Protein AF-A0A9P5Z7Q1-F1 (afdb_monomer)

Solvent-accessible surface area (backbone atoms only — not comparable to full-atom values): 8152 Å² total; per-residue (Å²): 131,83,84,52,63,36,73,34,73,67,31,49,51,54,51,50,59,48,46,52,73,73,46,71,82,53,94,57,79,84,51,67,70,44,53,52,45,23,23,32,53,71,63,71,44,90,80,88,86,87,76,65,88,90,71,53,71,68,53,40,71,44,49,43,45,55,48,49,55,47,39,72,77,56,71,49,91,90,63,75,88,75,69,97,74,70,77,83,89,84,90,62,97,42,69,70,60,44,53,52,51,42,52,58,44,40,76,72,74,43,93,72,85,84,86,48,76,65,59,51,49,55,53,62,77,76,108

Nearest PDB structures (foldseek):
  6mmx-assembly1_D  TM=3.685E-01  e=6.284E+00  Rattus norvegicus

Foldseek 3Di:
DPDDLCNDPNVLVLLQVQVCVLCVPPPDGDPVVLSVLLSCVLVVHDDDDDDDPPPPVLSNQVSNQSSLVVCLVVPDPSDDDRDNDDDDDDDDPDPVVVVVSCVVVVVSVDDDDDDDPVVVVVVVVVD

pLDDT: mean 87.24, std 9.37, range [46.78, 95.44]

InterPro domains:
  IPR027417 P-loop containing nucleoside triphosphate hydrolase [G3DSA:3.40.50.300] (22-125)
  IPR027417 P-loop containing nucleoside triphosphate hydrolase [SSF52540] (28-116)

Organism: NCBI:txid109636

Sequence (127 aa):
PSIGIWTSTLGRIIIREIVEVRIPQWPTDPHDSHVDCWTHSLQGILTLLIASTGWGKIATFLGPILVLQHLLQYPNPAIRNIPPKPGALIVTPFIELGNAHAREISQLGLRVVTFSAETLTEASDNG

Radius of gyration: 16.17 Å; Cα contacts (8 Å, |Δi|>4): 93; chains: 1; bounding box: 50×33×33 Å

Mean predicted aligned error: 5.45 Å

Structure (mmCIF, N/CA/C/O backbone):
data_AF-A0A9P5Z7Q1-F1
#
_entry.id   AF-A0A9P5Z7Q1-F1
#
loop_
_atom_site.group_PDB
_atom_site.id
_atom_site.type_symbol
_atom_site.label_atom_id
_atom_site.label_alt_id
_atom_site.label_comp_id
_atom_site.label_asym_id
_atom_site.label_entity_id
_atom_site.label_seq_id
_atom_site.pdbx_PDB_ins_code
_atom_site.Cartn_x
_atom_site.Cartn_y
_atom_site.Cartn_z
_atom_site.occupancy
_atom_site.B_iso_or_equiv
_atom_site.auth_seq_id
_atom_site.auth_comp_id
_atom_site.auth_asym_id
_atom_site.auth_atom_id
_atom_site.pdbx_PDB_model_num
ATOM 1 N N . PRO A 1 1 ? 20.690 -13.965 3.955 1.00 46.78 1 PRO A N 1
ATOM 2 C CA . PRO A 1 1 ? 19.295 -13.635 3.572 1.00 46.78 1 PRO A CA 1
ATOM 3 C C . PRO A 1 1 ? 19.223 -13.364 2.067 1.00 46.78 1 PRO A C 1
ATOM 5 O O . PRO A 1 1 ? 19.971 -12.522 1.578 1.00 46.78 1 PRO A O 1
ATOM 8 N N . SER A 1 2 ? 18.405 -14.109 1.322 1.00 54.44 2 SER A N 1
ATOM 9 C CA . SER A 1 2 ? 18.137 -13.768 -0.077 1.00 54.44 2 SER A CA 1
ATOM 10 C C . SER A 1 2 ? 17.549 -12.358 -0.134 1.00 54.44 2 SER A C 1
ATOM 12 O O . SER A 1 2 ? 16.649 -12.024 0.637 1.00 54.44 2 SER A O 1
ATOM 14 N N . ILE A 1 3 ? 18.095 -11.509 -1.004 1.00 65.12 3 ILE A N 1
ATOM 15 C CA . ILE A 1 3 ? 17.510 -10.196 -1.278 1.00 65.12 3 ILE A CA 1
ATOM 16 C C . ILE A 1 3 ? 16.129 -10.465 -1.874 1.00 65.12 3 ILE A C 1
ATOM 18 O O . ILE A 1 3 ? 16.010 -11.127 -2.906 1.00 65.12 3 ILE A O 1
ATOM 22 N N . GLY A 1 4 ? 15.086 -10.036 -1.171 1.00 81.44 4 GLY A N 1
ATOM 23 C CA . GLY A 1 4 ? 13.714 -10.216 -1.616 1.00 81.44 4 GLY A CA 1
ATOM 24 C C . GLY A 1 4 ? 13.439 -9.418 -2.890 1.00 81.44 4 GLY A C 1
ATOM 25 O O . GLY A 1 4 ? 13.977 -8.328 -3.077 1.00 81.44 4 GLY A O 1
ATOM 26 N N . ILE A 1 5 ? 12.618 -9.965 -3.792 1.00 91.38 5 ILE A N 1
ATOM 27 C CA . ILE A 1 5 ? 12.380 -9.371 -5.118 1.00 91.38 5 ILE A CA 1
ATOM 28 C C . ILE A 1 5 ? 11.913 -7.913 -5.030 1.00 91.38 5 ILE A C 1
ATOM 30 O O . ILE A 1 5 ? 12.330 -7.086 -5.837 1.00 91.38 5 ILE A O 1
ATOM 34 N N . TRP A 1 6 ? 11.126 -7.577 -4.008 1.00 94.31 6 TRP A N 1
ATOM 35 C CA . TRP A 1 6 ? 10.582 -6.238 -3.816 1.00 94.31 6 TRP A CA 1
ATOM 36 C C . TRP A 1 6 ? 11.632 -5.196 -3.459 1.00 94.31 6 TRP A C 1
ATOM 38 O O . TRP A 1 6 ? 11.518 -4.060 -3.898 1.00 94.31 6 TRP A O 1
ATOM 48 N N . THR A 1 7 ? 12.669 -5.568 -2.708 1.00 93.50 7 THR A N 1
ATOM 49 C CA . THR A 1 7 ? 13.740 -4.638 -2.321 1.00 93.50 7 THR A CA 1
ATOM 50 C C . THR A 1 7 ? 14.848 -4.537 -3.371 1.00 93.50 7 THR A C 1
ATOM 52 O O . THR A 1 7 ? 15.753 -3.715 -3.232 1.00 93.50 7 THR A O 1
ATOM 55 N N . SER A 1 8 ? 14.772 -5.334 -4.441 1.00 94.19 8 SER A N 1
ATOM 56 C CA . SER A 1 8 ? 15.684 -5.257 -5.584 1.00 94.19 8 SER A CA 1
ATOM 57 C C . SER A 1 8 ? 15.401 -4.049 -6.488 1.00 94.19 8 SER A C 1
ATOM 59 O O . SER A 1 8 ? 14.303 -3.488 -6.485 1.00 94.19 8 SER A O 1
ATOM 61 N N . THR A 1 9 ? 16.371 -3.686 -7.335 1.00 94.25 9 THR A N 1
ATOM 62 C CA . THR A 1 9 ? 16.195 -2.657 -8.375 1.00 94.25 9 THR A CA 1
ATOM 63 C C . THR A 1 9 ? 15.024 -2.974 -9.302 1.00 94.25 9 THR A C 1
ATOM 65 O O . THR A 1 9 ? 14.232 -2.089 -9.607 1.00 94.25 9 THR A O 1
ATOM 68 N N . LEU A 1 10 ? 14.868 -4.241 -9.700 1.00 93.88 10 LEU A N 1
ATOM 69 C CA . LEU A 1 10 ? 13.754 -4.670 -10.546 1.00 93.88 10 LEU A CA 1
ATOM 70 C C . LEU A 1 10 ? 12.405 -4.473 -9.841 1.00 93.88 10 LEU A C 1
ATOM 72 O O . LEU A 1 10 ? 11.473 -3.954 -10.443 1.00 93.88 10 LEU A O 1
ATOM 76 N N . GLY A 1 11 ? 12.311 -4.832 -8.558 1.00 94.75 11 GLY A N 1
ATOM 77 C CA . GLY A 1 11 ? 11.097 -4.624 -7.763 1.00 94.75 11 GLY A CA 1
ATOM 78 C C . GLY A 1 11 ? 10.705 -3.149 -7.670 1.00 94.75 11 GLY A C 1
ATOM 79 O O . GLY A 1 11 ? 9.540 -2.809 -7.860 1.00 94.75 11 GLY A O 1
ATOM 80 N N . ARG A 1 12 ? 11.687 -2.265 -7.457 1.00 95.00 12 ARG A N 1
ATOM 81 C CA . ARG A 1 12 ? 11.483 -0.806 -7.452 1.00 95.00 12 ARG A CA 1
ATOM 82 C C . ARG A 1 12 ? 10.961 -0.283 -8.790 1.00 95.00 12 ARG A C 1
ATOM 84 O O . ARG A 1 12 ? 10.047 0.534 -8.783 1.00 95.00 12 ARG A O 1
ATOM 91 N N . ILE A 1 13 ? 11.522 -0.754 -9.907 1.00 94.44 13 ILE A N 1
ATOM 92 C CA . ILE A 1 13 ? 11.077 -0.379 -11.260 1.00 94.44 13 ILE A CA 1
ATOM 93 C C . ILE A 1 13 ? 9.618 -0.797 -11.466 1.00 94.44 13 ILE A C 1
ATOM 95 O O . ILE A 1 13 ? 8.785 0.051 -11.767 1.00 94.44 13 ILE A O 1
ATOM 99 N N . ILE A 1 14 ? 9.2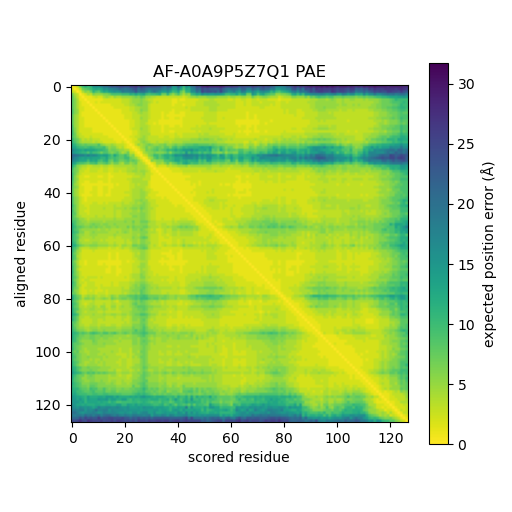92 -2.063 -11.184 1.00 95.00 14 ILE A N 1
ATOM 100 C CA . ILE A 1 14 ? 7.927 -2.595 -11.319 1.00 95.00 14 ILE A CA 1
ATOM 101 C C . ILE A 1 14 ? 6.927 -1.772 -10.496 1.00 95.00 14 ILE A C 1
ATOM 103 O O . ILE A 1 14 ? 5.847 -1.439 -10.975 1.00 95.00 14 ILE A O 1
ATOM 107 N N . ILE A 1 15 ? 7.274 -1.433 -9.250 1.00 94.75 15 ILE A N 1
ATOM 108 C CA . ILE A 1 15 ? 6.405 -0.629 -8.383 1.00 94.75 15 ILE A CA 1
ATOM 109 C C . ILE A 1 15 ? 6.121 0.744 -9.006 1.00 94.75 15 ILE A C 1
ATOM 111 O O . ILE A 1 15 ? 4.965 1.164 -9.011 1.00 94.75 15 ILE A O 1
ATOM 115 N N . ARG A 1 16 ? 7.146 1.433 -9.523 1.00 92.94 16 ARG A N 1
ATOM 116 C CA . ARG A 1 16 ? 6.988 2.759 -10.142 1.00 92.94 16 ARG A CA 1
ATOM 117 C C . ARG A 1 16 ? 6.078 2.710 -11.357 1.00 92.94 16 ARG A C 1
ATOM 119 O O . ARG A 1 16 ? 5.077 3.418 -11.369 1.00 92.94 16 ARG A O 1
ATOM 126 N N . GLU A 1 17 ? 6.368 1.807 -12.292 1.00 92.06 17 GLU A N 1
ATOM 127 C CA . GLU A 1 17 ? 5.587 1.638 -13.522 1.00 92.06 17 GLU A CA 1
ATOM 128 C C . GLU A 1 17 ? 4.103 1.399 -13.212 1.00 92.06 17 GLU A C 1
ATOM 130 O O . GLU A 1 17 ? 3.215 2.014 -13.800 1.00 92.06 17 GLU A O 1
ATOM 135 N N . ILE A 1 18 ? 3.815 0.538 -12.230 1.00 93.12 18 ILE A N 1
ATOM 136 C CA . ILE A 1 18 ? 2.437 0.253 -11.822 1.00 93.12 18 ILE A CA 1
ATOM 137 C C . ILE A 1 18 ? 1.764 1.489 -11.224 1.00 93.12 18 ILE A C 1
ATOM 139 O O . ILE A 1 18 ? 0.604 1.780 -11.526 1.00 93.12 18 ILE A O 1
ATOM 143 N N . VAL A 1 19 ? 2.458 2.192 -10.333 1.00 89.69 19 VAL A N 1
ATOM 144 C CA . VAL A 1 19 ? 1.908 3.347 -9.622 1.00 89.69 19 VAL A CA 1
ATOM 145 C C . VAL A 1 19 ? 1.631 4.507 -10.576 1.00 89.69 19 VAL A C 1
ATOM 147 O O . VAL A 1 19 ? 0.557 5.099 -10.485 1.00 89.69 19 VAL A O 1
ATOM 150 N N . GLU A 1 20 ? 2.533 4.776 -11.517 1.00 87.62 20 GLU A N 1
ATOM 151 C CA . GLU A 1 20 ? 2.366 5.801 -12.556 1.00 87.62 20 GLU A CA 1
ATOM 152 C C . GLU A 1 20 ? 1.123 5.533 -13.417 1.00 87.62 20 GLU A C 1
ATOM 154 O O . GLU A 1 20 ? 0.338 6.442 -13.685 1.00 87.62 20 GLU A O 1
ATOM 159 N N . VAL A 1 21 ? 0.868 4.268 -13.767 1.00 86.94 21 VAL A N 1
ATOM 160 C CA . VAL A 1 21 ? -0.346 3.874 -14.502 1.00 86.94 21 VAL A CA 1
ATOM 161 C C . VAL A 1 21 ? -1.611 4.017 -13.647 1.00 86.94 21 VAL A C 1
ATOM 163 O O . VAL A 1 21 ? -2.681 4.344 -14.164 1.00 86.94 21 VAL A O 1
ATOM 166 N N . ARG A 1 22 ? -1.533 3.735 -12.341 1.00 85.62 22 ARG A N 1
ATOM 167 C CA . ARG A 1 22 ? -2.705 3.714 -11.446 1.00 85.62 22 ARG A CA 1
ATOM 168 C C . ARG A 1 22 ? -3.088 5.087 -10.898 1.00 85.62 22 ARG A C 1
ATOM 170 O O . ARG A 1 22 ? -4.257 5.264 -10.558 1.00 85.62 22 ARG A O 1
ATOM 177 N N . ILE A 1 23 ? -2.146 6.022 -10.788 1.00 81.00 23 ILE A N 1
ATOM 178 C CA . ILE A 1 23 ? -2.381 7.372 -10.255 1.00 81.00 23 ILE A CA 1
ATOM 179 C C . ILE A 1 23 ? -1.742 8.413 -11.193 1.00 81.00 23 ILE A C 1
ATOM 181 O O . ILE A 1 23 ? -0.772 9.074 -10.819 1.00 81.00 23 ILE A O 1
ATOM 185 N N . PRO A 1 24 ? -2.291 8.604 -12.407 1.00 69.88 24 PRO A N 1
ATOM 186 C CA . PRO A 1 24 ? -1.757 9.572 -13.369 1.00 69.88 24 PRO A CA 1
ATOM 187 C C . PRO A 1 24 ? -1.848 11.025 -12.877 1.00 69.88 24 PRO A C 1
ATOM 189 O O . PRO A 1 24 ? -1.153 11.900 -13.380 1.00 69.88 24 PRO A O 1
ATOM 192 N N . GLN A 1 25 ? -2.716 11.299 -11.900 1.00 71.44 25 GLN A N 1
ATOM 193 C CA . GLN A 1 25 ? -2.910 12.624 -11.319 1.00 71.44 25 GLN A CA 1
ATOM 194 C C . GLN A 1 25 ? -1.849 13.021 -10.285 1.00 71.44 25 GLN A C 1
ATOM 196 O O . GLN A 1 25 ? -1.923 14.136 -9.764 1.00 71.44 25 GLN A O 1
ATOM 201 N N . TRP A 1 26 ? -0.900 12.145 -9.931 1.00 73.19 26 TRP A N 1
ATOM 202 C CA . TRP A 1 26 ? 0.197 12.575 -9.070 1.00 73.19 26 TRP A CA 1
ATOM 203 C C . TRP A 1 26 ? 1.110 13.533 -9.846 1.00 73.19 26 TRP A C 1
ATOM 205 O O . TRP A 1 26 ? 1.669 13.149 -10.868 1.00 73.19 26 TRP A O 1
ATOM 215 N N . PRO A 1 27 ? 1.244 14.796 -9.392 1.00 55.16 27 PRO A N 1
ATOM 216 C CA . PRO A 1 27 ? 1.874 15.862 -10.175 1.00 55.16 27 PRO A CA 1
ATOM 217 C C . PRO A 1 27 ? 3.383 15.659 -10.379 1.00 55.16 27 PRO A C 1
ATOM 219 O O . PRO A 1 27 ? 3.995 16.357 -11.182 1.00 55.16 27 PRO A O 1
ATOM 222 N N . THR A 1 28 ? 3.975 14.720 -9.644 1.00 61.94 28 THR A N 1
ATOM 223 C CA . THR A 1 28 ? 5.370 14.293 -9.725 1.00 61.94 28 THR A CA 1
ATOM 224 C C . THR A 1 28 ? 5.431 12.783 -9.548 1.00 61.94 28 THR A C 1
ATOM 226 O O . THR A 1 28 ? 4.609 12.231 -8.808 1.00 61.94 28 THR A O 1
ATOM 229 N N . ASP A 1 29 ? 6.441 12.145 -10.144 1.00 64.44 29 ASP A N 1
ATOM 230 C CA . ASP A 1 29 ? 6.764 10.735 -9.916 1.00 64.44 29 ASP A CA 1
ATOM 231 C C . ASP A 1 29 ? 6.743 10.398 -8.417 1.00 64.44 29 ASP A C 1
ATOM 233 O O . ASP A 1 29 ? 7.064 11.251 -7.573 1.00 64.44 29 ASP A O 1
ATOM 237 N N . PRO A 1 30 ? 6.379 9.160 -8.039 1.00 75.25 30 PRO A N 1
ATOM 238 C CA . PRO A 1 30 ? 6.400 8.767 -6.642 1.00 75.25 30 PRO A CA 1
ATOM 239 C C . PRO A 1 30 ? 7.797 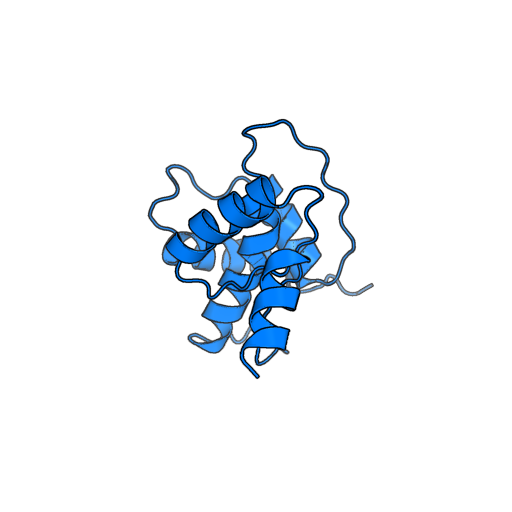8.994 -6.055 1.00 75.25 30 PRO A C 1
ATOM 241 O O . PRO A 1 30 ? 8.780 8.409 -6.509 1.00 75.25 30 PRO A O 1
ATOM 244 N N . HIS A 1 31 ? 7.882 9.860 -5.042 1.00 85.25 31 HIS A N 1
ATOM 245 C CA . HIS A 1 31 ? 9.145 10.170 -4.373 1.00 85.25 31 HIS A CA 1
ATOM 246 C C . HIS A 1 31 ? 9.832 8.885 -3.879 1.00 85.25 31 HIS A C 1
ATOM 248 O O . HIS A 1 31 ? 9.163 7.960 -3.412 1.00 85.25 31 HIS A O 1
ATOM 254 N N . ASP A 1 32 ? 11.163 8.829 -3.943 1.00 88.81 32 ASP A N 1
ATOM 255 C CA . ASP A 1 32 ? 11.953 7.629 -3.624 1.00 88.81 32 ASP A CA 1
ATOM 256 C C . ASP A 1 32 ? 11.614 7.038 -2.255 1.00 88.81 32 ASP A C 1
ATOM 258 O O . ASP A 1 32 ? 11.454 5.830 -2.110 1.00 88.81 32 ASP A O 1
ATOM 262 N N . SER A 1 33 ? 11.391 7.900 -1.269 1.00 88.38 33 SER A N 1
ATOM 263 C CA . SER A 1 33 ? 10.989 7.499 0.080 1.00 88.38 33 SER A CA 1
ATOM 264 C C . SER A 1 33 ? 9.624 6.804 0.152 1.00 88.38 33 SER A C 1
ATOM 266 O O . SER A 1 33 ? 9.410 5.971 1.033 1.00 88.38 33 SER A O 1
ATOM 268 N N . HIS A 1 34 ? 8.684 7.127 -0.743 1.00 91.69 34 HIS A N 1
ATOM 269 C CA . HIS A 1 34 ? 7.429 6.386 -0.853 1.00 91.69 34 HIS A CA 1
ATOM 270 C C . HIS A 1 34 ? 7.699 4.980 -1.383 1.00 91.69 34 HIS A C 1
ATOM 272 O O . HIS A 1 34 ? 7.232 4.006 -0.793 1.00 91.69 34 HIS A O 1
ATOM 278 N N . VAL A 1 35 ? 8.512 4.874 -2.439 1.00 93.19 35 VAL A N 1
ATOM 279 C CA . VAL A 1 35 ? 8.913 3.588 -3.018 1.00 93.19 35 VAL A CA 1
ATOM 280 C C . VAL A 1 35 ? 9.652 2.737 -1.987 1.00 93.19 35 VAL A C 1
ATOM 282 O O . VAL A 1 35 ? 9.341 1.558 -1.854 1.00 93.19 35 VAL A O 1
ATOM 285 N N . ASP A 1 36 ? 10.541 3.321 -1.184 1.00 92.81 36 ASP A N 1
ATOM 286 C CA . ASP A 1 36 ? 11.210 2.626 -0.079 1.00 92.81 36 ASP A CA 1
ATOM 287 C C . ASP A 1 36 ? 10.191 2.008 0.891 1.00 92.81 36 ASP A C 1
ATOM 289 O O . ASP A 1 36 ? 10.230 0.801 1.150 1.00 92.81 36 ASP A O 1
ATOM 293 N N . CYS A 1 37 ? 9.208 2.795 1.344 1.00 94.00 37 CYS A N 1
ATOM 294 C CA . CYS A 1 37 ? 8.142 2.306 2.222 1.00 94.00 37 CYS A CA 1
ATOM 295 C C . CYS A 1 37 ? 7.337 1.165 1.578 1.00 94.00 37 CYS A C 1
ATOM 297 O O . CYS A 1 37 ? 6.986 0.187 2.247 1.00 94.00 37 CYS A O 1
ATOM 299 N N . TRP A 1 38 ? 7.048 1.266 0.279 1.00 95.31 38 TRP A N 1
ATOM 300 C CA . TRP A 1 38 ? 6.286 0.249 -0.444 1.00 95.31 38 TRP A CA 1
ATOM 301 C C . TRP A 1 38 ? 7.071 -1.043 -0.618 1.00 95.31 38 TRP A C 1
ATOM 303 O O . TRP A 1 38 ? 6.527 -2.115 -0.358 1.00 95.31 38 TRP A O 1
ATOM 313 N N . THR A 1 39 ? 8.349 -0.952 -0.990 1.00 95.44 39 THR A N 1
ATOM 314 C CA . THR A 1 39 ? 9.224 -2.122 -1.147 1.00 95.44 39 THR A CA 1
ATOM 315 C C . THR A 1 39 ? 9.338 -2.896 0.164 1.00 95.44 39 THR A C 1
ATOM 317 O O . THR A 1 39 ? 9.216 -4.119 0.165 1.00 95.44 39 THR A O 1
ATOM 320 N N . HIS A 1 40 ? 9.481 -2.194 1.294 1.00 94.50 40 HIS A N 1
ATOM 321 C CA . HIS A 1 40 ? 9.516 -2.814 2.614 1.00 94.50 40 HIS A CA 1
ATOM 322 C C . HIS A 1 40 ? 8.183 -3.476 2.961 1.00 94.50 40 HIS A C 1
ATOM 324 O O . HIS A 1 40 ? 8.163 -4.642 3.352 1.00 94.50 40 HIS A O 1
ATOM 330 N N . SER A 1 41 ? 7.070 -2.769 2.754 1.00 94.19 41 SER A N 1
ATOM 331 C CA . SER A 1 41 ? 5.732 -3.286 3.060 1.00 94.19 41 SER A CA 1
ATOM 332 C C . SER A 1 41 ? 5.403 -4.542 2.246 1.00 94.19 41 SER A C 1
ATOM 334 O O . SER A 1 41 ? 4.959 -5.541 2.806 1.00 94.19 41 SER A O 1
ATOM 336 N N . LEU A 1 42 ? 5.682 -4.529 0.938 1.00 94.38 42 LEU A N 1
ATOM 337 C CA . LEU A 1 42 ? 5.477 -5.671 0.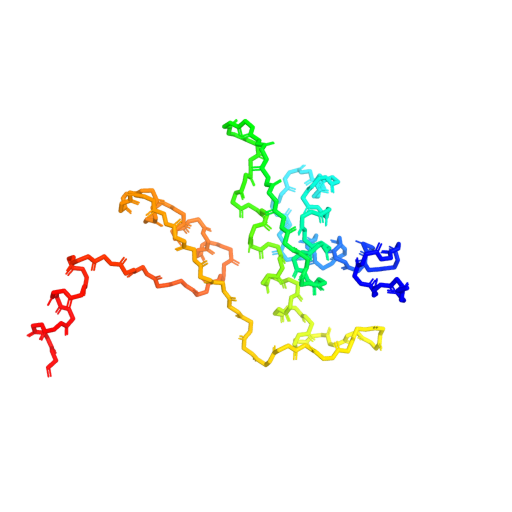039 1.00 94.38 42 LEU A CA 1
ATOM 338 C C . LEU A 1 42 ? 6.396 -6.854 0.374 1.00 94.38 42 LEU A C 1
ATOM 340 O O . LEU A 1 42 ? 6.020 -8.008 0.176 1.00 94.38 42 LEU A O 1
ATOM 344 N N . GLN A 1 43 ? 7.584 -6.577 0.919 1.00 93.94 43 GLN A N 1
ATOM 345 C CA . GLN A 1 43 ? 8.514 -7.597 1.399 1.00 93.94 43 GLN A CA 1
ATOM 346 C C . GLN A 1 43 ? 8.153 -8.153 2.790 1.00 93.94 43 GLN A C 1
ATOM 348 O O . GLN A 1 43 ? 8.769 -9.127 3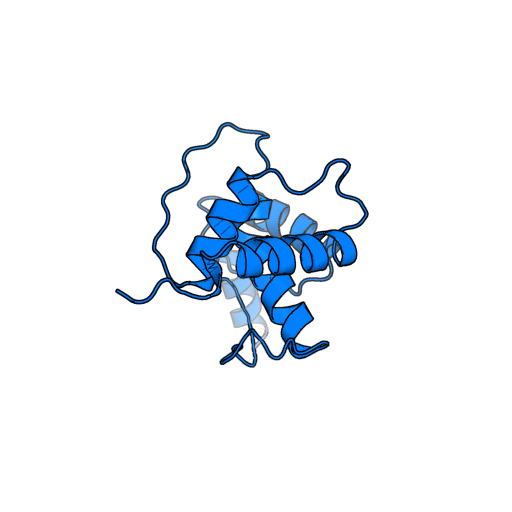.225 1.00 93.94 43 GLN A O 1
ATOM 353 N N . GLY A 1 44 ? 7.177 -7.559 3.485 1.00 91.69 44 GLY A N 1
ATOM 354 C CA . GLY A 1 44 ? 6.813 -7.920 4.859 1.00 91.69 44 GLY A CA 1
ATOM 355 C C . GLY A 1 44 ? 7.785 -7.389 5.919 1.00 91.69 44 GLY A C 1
ATOM 356 O O . GLY A 1 44 ? 7.876 -7.949 7.009 1.00 91.69 44 GLY A O 1
ATOM 357 N N . ILE A 1 45 ? 8.538 -6.332 5.606 1.00 93.19 45 ILE A N 1
ATOM 358 C CA . ILE 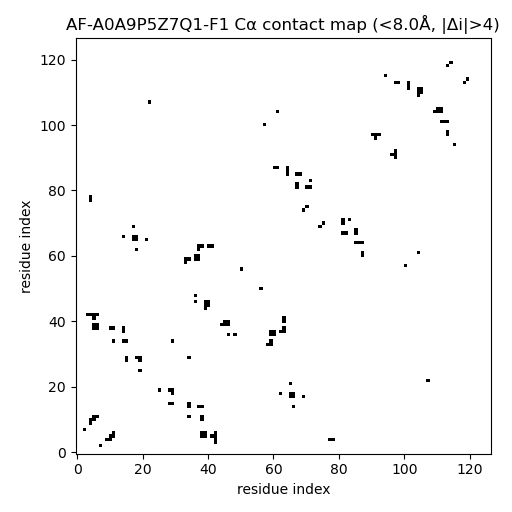A 1 45 ? 9.491 -5.692 6.517 1.00 93.19 45 ILE A CA 1
ATOM 359 C C . ILE A 1 45 ? 8.768 -4.613 7.331 1.00 93.19 45 ILE A C 1
ATOM 361 O O . ILE A 1 45 ? 8.193 -3.673 6.775 1.00 93.19 45 ILE A O 1
ATOM 365 N N . LEU A 1 46 ? 8.839 -4.720 8.662 1.00 93.19 46 LEU A N 1
ATOM 366 C CA . LEU A 1 46 ? 8.301 -3.709 9.572 1.00 93.19 46 LEU A CA 1
ATOM 367 C C . LEU A 1 46 ? 9.011 -2.365 9.357 1.00 93.19 46 LEU A C 1
ATOM 369 O O . LEU A 1 46 ? 10.238 -2.294 9.384 1.00 93.19 46 LEU A O 1
ATOM 373 N N . THR A 1 47 ? 8.231 -1.298 9.179 1.00 91.56 47 THR A N 1
ATOM 374 C CA . THR A 1 47 ? 8.746 0.044 8.879 1.00 91.56 47 THR A CA 1
ATOM 375 C C . THR A 1 47 ? 8.171 1.075 9.846 1.00 91.56 47 THR A C 1
ATOM 377 O O . THR A 1 47 ? 6.958 1.145 10.029 1.00 91.56 47 THR A O 1
ATOM 380 N N . LEU A 1 48 ? 9.045 1.902 10.430 1.00 93.44 48 LEU A N 1
ATOM 381 C CA . LEU A 1 48 ? 8.675 3.114 11.162 1.00 93.44 48 LEU A CA 1
ATOM 382 C C . LEU A 1 48 ? 8.975 4.329 10.279 1.00 93.44 48 LEU A C 1
ATOM 384 O O . LEU A 1 48 ? 10.133 4.603 9.974 1.00 93.44 48 LEU A O 1
ATOM 388 N N . LEU A 1 49 ? 7.933 5.060 9.888 1.00 90.88 49 LEU A N 1
ATOM 389 C CA . LEU A 1 49 ? 8.060 6.282 9.099 1.00 90.88 49 LEU A CA 1
ATOM 390 C C . LEU A 1 49 ? 7.911 7.512 9.997 1.00 90.88 49 LEU A C 1
ATOM 392 O O . LEU A 1 49 ? 6.862 7.717 10.607 1.00 90.88 49 LEU A O 1
ATOM 396 N N . ILE A 1 50 ? 8.932 8.367 10.010 1.00 92.81 50 ILE A N 1
ATOM 397 C CA . ILE A 1 50 ? 8.881 9.694 10.628 1.00 92.81 50 ILE A CA 1
ATOM 398 C C . ILE A 1 50 ? 8.904 10.722 9.499 1.00 92.81 50 ILE A C 1
ATOM 400 O O . ILE A 1 50 ? 9.893 10.837 8.781 1.00 92.81 50 ILE A O 1
ATOM 404 N N . ALA A 1 51 ? 7.804 11.453 9.328 1.00 89.94 51 ALA A N 1
ATOM 405 C CA . ALA A 1 51 ? 7.655 12.424 8.249 1.00 89.94 51 ALA A CA 1
ATOM 406 C C . ALA A 1 51 ? 6.791 13.619 8.671 1.00 89.94 51 ALA A C 1
ATOM 408 O O . ALA A 1 51 ? 5.812 13.470 9.419 1.00 89.94 51 ALA A O 1
ATOM 409 N N . SER A 1 52 ? 7.115 14.798 8.137 1.00 91.06 52 SER A N 1
ATOM 410 C CA . SER A 1 52 ? 6.393 16.049 8.386 1.00 91.06 52 SER A CA 1
ATOM 411 C C . SER A 1 52 ? 4.934 15.993 7.915 1.00 91.06 52 SER A C 1
ATOM 413 O O . SER A 1 52 ? 4.520 15.134 7.124 1.00 91.06 52 SER A O 1
ATOM 415 N N . THR A 1 53 ? 4.096 16.885 8.443 1.00 86.75 53 THR A N 1
ATOM 416 C CA . THR A 1 53 ? 2.759 17.136 7.883 1.00 86.75 53 THR A CA 1
ATOM 417 C C . THR A 1 53 ? 2.886 17.600 6.427 1.00 86.75 53 THR A C 1
ATOM 419 O O . THR A 1 53 ? 3.877 18.216 6.051 1.00 86.75 53 THR A O 1
ATOM 422 N N . GLY A 1 54 ? 1.927 17.224 5.576 1.00 81.81 54 GLY A N 1
ATOM 423 C CA . GLY A 1 54 ? 1.978 17.528 4.137 1.00 81.81 54 GLY A CA 1
ATOM 424 C C . GLY A 1 54 ? 2.919 16.650 3.301 1.00 81.81 54 GLY A C 1
ATOM 425 O O . GLY A 1 54 ? 2.843 16.696 2.083 1.00 81.81 54 GLY A O 1
ATOM 426 N N . TRP A 1 55 ? 3.737 15.785 3.914 1.00 85.81 55 TRP A N 1
ATOM 427 C CA . TRP A 1 55 ? 4.662 14.897 3.189 1.00 85.81 55 TRP A CA 1
ATOM 428 C C . TRP A 1 55 ? 3.974 13.826 2.319 1.00 85.81 55 TRP A C 1
ATOM 430 O O . TRP A 1 55 ? 4.624 13.179 1.512 1.00 85.81 55 TRP A O 1
ATOM 440 N N . GLY A 1 56 ? 2.663 13.615 2.480 1.00 84.25 56 GLY A N 1
ATOM 441 C CA . GLY A 1 56 ? 1.937 12.582 1.733 1.00 84.25 56 GLY A CA 1
ATOM 442 C C . GLY A 1 56 ? 1.964 11.201 2.392 1.00 84.25 56 GLY A C 1
ATOM 443 O O . GLY A 1 56 ? 1.858 10.191 1.709 1.00 84.25 56 GLY A O 1
ATOM 444 N N . LYS A 1 57 ? 2.041 11.133 3.731 1.00 87.81 57 LYS A N 1
ATOM 445 C CA . LYS A 1 57 ? 2.061 9.873 4.512 1.00 87.81 57 LYS A CA 1
ATOM 446 C C . LYS A 1 57 ? 0.949 8.880 4.154 1.00 87.81 57 LYS A C 1
ATOM 448 O O . LYS A 1 57 ? 1.111 7.686 4.343 1.00 87.81 57 LYS A O 1
ATOM 453 N N . ILE A 1 58 ? -0.184 9.353 3.649 1.00 85.38 58 ILE A N 1
ATOM 454 C CA . ILE A 1 58 ? -1.275 8.474 3.223 1.00 85.38 58 ILE A CA 1
ATOM 455 C C . ILE A 1 58 ? -0.822 7.569 2.067 1.00 85.38 58 ILE A C 1
ATOM 457 O O . ILE A 1 58 ? -1.093 6.370 2.062 1.00 85.38 58 ILE A O 1
ATOM 461 N N . ALA A 1 59 ? -0.029 8.102 1.136 1.00 85.50 59 ALA A N 1
ATOM 462 C CA . ALA A 1 59 ? 0.488 7.353 -0.001 1.00 85.50 59 ALA A CA 1
ATOM 463 C C . ALA A 1 59 ? 1.326 6.131 0.421 1.00 85.50 59 ALA A C 1
ATOM 465 O O . ALA A 1 59 ? 1.309 5.112 -0.275 1.00 85.50 59 ALA A O 1
ATOM 466 N N . THR A 1 60 ? 2.016 6.167 1.571 1.00 87.06 60 THR A N 1
ATOM 467 C CA . THR A 1 60 ? 2.932 5.081 1.973 1.00 87.06 60 THR A CA 1
ATOM 468 C C . THR A 1 60 ? 2.240 3.778 2.321 1.00 87.06 60 THR A C 1
ATOM 470 O O . THR A 1 60 ? 2.830 2.724 2.110 1.00 87.06 60 THR A O 1
ATOM 473 N N . PHE A 1 61 ? 1.002 3.817 2.812 1.00 84.38 61 PHE A N 1
ATOM 474 C CA . PHE A 1 61 ? 0.251 2.592 3.106 1.00 84.38 61 PHE A CA 1
ATOM 475 C C . PHE A 1 61 ? -0.748 2.207 2.004 1.00 84.38 61 PHE A C 1
ATOM 477 O O . PHE A 1 61 ? -1.239 1.081 2.005 1.00 84.38 61 PHE A O 1
ATOM 484 N N . LEU A 1 62 ? -1.010 3.086 1.028 1.00 88.19 62 LEU A N 1
ATOM 485 C CA . LEU A 1 62 ? -1.873 2.772 -0.121 1.00 88.19 62 LEU A CA 1
ATOM 486 C C . LEU A 1 62 ? -1.128 2.146 -1.295 1.00 88.19 62 LEU A C 1
ATOM 488 O O . LEU A 1 62 ? -1.660 1.236 -1.933 1.00 88.19 62 LEU A O 1
ATOM 492 N N . GLY A 1 63 ? 0.098 2.602 -1.568 1.00 90.88 63 GLY A N 1
ATOM 493 C CA . GLY A 1 63 ? 0.902 2.104 -2.685 1.00 90.88 63 GLY A CA 1
ATOM 494 C C . GLY A 1 63 ? 0.995 0.576 -2.760 1.00 90.88 63 GLY A C 1
ATOM 495 O O . GLY A 1 63 ? 0.735 0.032 -3.833 1.00 90.88 63 GLY A O 1
ATOM 496 N N . PRO A 1 64 ? 1.239 -0.157 -1.653 1.00 94.00 64 PRO A N 1
ATOM 497 C CA . PRO A 1 64 ? 1.299 -1.616 -1.690 1.00 94.00 64 PRO A CA 1
ATOM 498 C C . PRO A 1 64 ? -0.019 -2.244 -2.154 1.00 94.00 64 PRO A C 1
ATOM 500 O O . PRO A 1 64 ? -0.007 -3.183 -2.942 1.00 94.00 64 PRO A O 1
ATOM 503 N N . ILE A 1 65 ? -1.167 -1.709 -1.727 1.00 93.31 65 ILE A N 1
ATOM 504 C CA . ILE A 1 65 ? -2.480 -2.231 -2.126 1.00 93.31 65 ILE A CA 1
ATOM 505 C C . ILE A 1 65 ? -2.719 -2.015 -3.619 1.00 93.31 65 ILE A C 1
ATOM 507 O O . ILE A 1 65 ? -3.166 -2.939 -4.297 1.00 93.31 65 ILE A O 1
ATOM 511 N N . LEU A 1 66 ? -2.370 -0.838 -4.142 1.00 91.94 66 LEU A N 1
ATOM 512 C CA . LEU A 1 66 ? -2.490 -0.537 -5.569 1.00 91.94 66 LEU A CA 1
ATOM 513 C C . LEU A 1 66 ? -1.602 -1.450 -6.418 1.00 91.94 66 LEU A C 1
ATOM 515 O O . LEU A 1 66 ? -2.068 -1.979 -7.428 1.00 91.94 66 LEU A O 1
ATOM 519 N N . VAL A 1 67 ? -0.364 -1.688 -5.975 1.00 94.25 67 VAL A N 1
ATOM 520 C CA . VAL A 1 67 ? 0.570 -2.606 -6.638 1.00 94.25 67 VAL A CA 1
ATOM 521 C C . VAL A 1 67 ? 0.014 -4.029 -6.667 1.00 94.25 67 VAL A C 1
ATOM 523 O O . VAL A 1 67 ? -0.057 -4.645 -7.729 1.00 94.25 67 VAL A O 1
ATOM 526 N N . LEU A 1 68 ? -0.437 -4.549 -5.522 1.00 94.94 68 LEU A N 1
ATOM 527 C CA . LEU A 1 68 ? -0.968 -5.911 -5.437 1.00 94.94 68 LEU A CA 1
ATOM 528 C C . LEU A 1 68 ? -2.254 -6.083 -6.257 1.00 94.94 68 LEU A C 1
ATOM 530 O O . LEU A 1 68 ? -2.407 -7.090 -6.941 1.00 94.94 68 LEU A O 1
ATOM 534 N N . GLN A 1 69 ? -3.164 -5.104 -6.231 1.00 92.69 69 GLN A N 1
ATOM 535 C CA . GLN A 1 69 ? -4.385 -5.143 -7.042 1.00 92.69 69 GLN A CA 1
ATOM 536 C C . GLN A 1 69 ? -4.091 -5.100 -8.541 1.00 92.69 69 GLN A C 1
ATOM 538 O O . GLN A 1 69 ? -4.727 -5.829 -9.301 1.00 92.69 69 GLN A O 1
ATOM 543 N N . HIS A 1 70 ? -3.123 -4.284 -8.965 1.00 93.88 70 HIS A N 1
ATOM 544 C CA . HIS A 1 70 ? -2.692 -4.261 -10.357 1.00 93.88 70 HIS A CA 1
ATOM 545 C C . HIS A 1 70 ? -2.146 -5.628 -10.775 1.00 93.88 70 HIS A C 1
ATOM 547 O O . HIS A 1 70 ? -2.561 -6.154 -11.799 1.00 93.88 70 HIS A O 1
ATOM 553 N N . LEU A 1 71 ? -1.286 -6.247 -9.962 1.00 95.31 71 LEU A N 1
ATOM 554 C CA . LEU A 1 71 ? -0.681 -7.545 -10.280 1.00 95.31 71 LEU A CA 1
ATOM 555 C C . LEU A 1 71 ? -1.671 -8.715 -10.278 1.00 95.31 71 LEU A C 1
ATOM 557 O O . LEU A 1 71 ? -1.409 -9.731 -10.916 1.00 95.31 71 LEU A O 1
ATOM 561 N N . LEU A 1 72 ? -2.813 -8.585 -9.597 1.00 94.44 72 LEU A N 1
ATOM 562 C CA . LEU A 1 72 ? -3.912 -9.543 -9.734 1.00 94.44 72 LEU A CA 1
ATOM 563 C C . LEU A 1 72 ? -4.600 -9.455 -11.102 1.00 94.44 72 LEU A C 1
ATOM 565 O O . LEU A 1 72 ? -5.088 -10.468 -11.596 1.00 94.44 72 LEU A O 1
ATOM 569 N N . GLN A 1 73 ? -4.658 -8.264 -11.702 1.00 93.81 73 GLN A N 1
ATOM 570 C CA . GLN A 1 73 ? -5.264 -8.044 -13.021 1.00 93.81 73 GLN A CA 1
ATOM 571 C C . GLN A 1 73 ? -4.262 -8.269 -14.160 1.00 93.81 73 GLN A C 1
ATOM 573 O O . GLN A 1 73 ? -4.617 -8.826 -15.196 1.00 93.81 73 GLN A O 1
ATOM 578 N N . TYR A 1 74 ? -3.009 -7.872 -13.942 1.00 95.00 74 TYR A N 1
ATOM 579 C CA . TYR A 1 74 ? -1.908 -7.924 -14.898 1.00 95.00 74 TYR A CA 1
ATOM 580 C C . TYR A 1 74 ? -0.701 -8.615 -14.243 1.00 95.00 74 TYR A C 1
ATOM 582 O O . TYR A 1 74 ? 0.196 -7.949 -13.717 1.00 95.00 74 TYR A O 1
ATOM 590 N N . PRO A 1 75 ? -0.677 -9.959 -14.211 1.00 94.06 75 PRO A N 1
ATOM 591 C CA . PRO A 1 75 ? 0.387 -10.700 -13.544 1.00 94.06 75 PRO A CA 1
ATOM 592 C C . PRO A 1 75 ? 1.764 -10.435 -14.163 1.00 94.06 75 PRO A C 1
ATOM 594 O O . PRO A 1 75 ? 1.936 -10.513 -15.379 1.00 94.06 75 PRO A O 1
ATOM 597 N N . ASN A 1 76 ? 2.769 -10.195 -13.318 1.00 93.25 76 ASN A N 1
ATOM 598 C CA . ASN A 1 76 ? 4.167 -10.084 -13.735 1.00 93.25 76 ASN A CA 1
ATOM 599 C C . ASN A 1 76 ? 4.925 -11.380 -13.377 1.00 93.25 76 ASN A C 1
ATOM 601 O O . ASN A 1 76 ? 4.990 -11.714 -12.194 1.00 93.25 76 ASN A O 1
ATOM 605 N N . PRO A 1 77 ? 5.549 -12.093 -14.336 1.00 91.31 77 PRO A N 1
ATOM 606 C CA . PRO A 1 77 ? 6.256 -13.356 -14.079 1.00 91.31 77 PRO A CA 1
ATOM 607 C C . PRO A 1 77 ? 7.389 -13.279 -13.042 1.00 91.31 77 PRO A C 1
ATOM 609 O O . PRO A 1 77 ? 7.732 -14.295 -12.428 1.00 91.31 77 PRO A O 1
ATOM 612 N N . ALA A 1 78 ? 7.981 -12.095 -12.853 1.00 90.62 78 ALA A N 1
ATOM 613 C CA . ALA A 1 78 ? 9.035 -11.868 -11.867 1.00 90.62 78 ALA A CA 1
ATOM 614 C C . ALA A 1 78 ? 8.500 -11.840 -10.426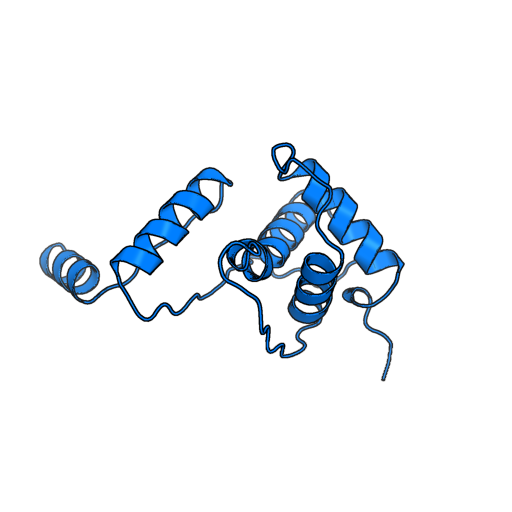 1.00 90.62 78 ALA A C 1
ATOM 616 O O . ALA A 1 78 ? 9.253 -12.097 -9.486 1.00 90.62 78 ALA A O 1
ATOM 617 N N . ILE A 1 79 ? 7.206 -11.561 -10.244 1.00 91.25 79 ILE A N 1
ATOM 618 C CA . ILE A 1 79 ? 6.566 -11.461 -8.938 1.00 91.25 79 ILE A CA 1
ATOM 619 C C . ILE A 1 79 ? 5.666 -12.677 -8.716 1.00 91.25 79 ILE A C 1
ATOM 621 O O . ILE A 1 79 ? 4.749 -12.957 -9.482 1.00 91.25 79 ILE A O 1
ATOM 625 N N . ARG A 1 80 ? 5.912 -13.407 -7.628 1.00 85.62 80 ARG A N 1
ATOM 626 C CA . ARG A 1 80 ? 5.138 -14.597 -7.251 1.00 85.62 80 ARG A CA 1
ATOM 627 C C . ARG A 1 80 ? 4.394 -14.359 -5.940 1.00 85.62 80 ARG A C 1
ATOM 629 O O . ARG A 1 80 ? 4.758 -13.474 -5.173 1.00 85.62 80 ARG A O 1
ATOM 636 N N . ASN A 1 81 ? 3.402 -15.206 -5.666 1.00 86.56 81 ASN A N 1
ATOM 637 C CA . ASN A 1 81 ? 2.675 -15.260 -4.391 1.00 86.56 81 ASN A CA 1
ATOM 638 C C . ASN A 1 81 ? 1.906 -13.971 -4.037 1.00 86.56 81 ASN A C 1
ATOM 640 O O . ASN A 1 81 ? 1.944 -13.510 -2.898 1.00 86.56 81 ASN A O 1
ATOM 644 N N . ILE A 1 82 ? 1.188 -13.393 -5.002 1.00 91.88 82 ILE A N 1
ATOM 645 C CA . ILE A 1 82 ? 0.289 -12.263 -4.739 1.00 91.88 82 ILE A CA 1
ATOM 646 C C . ILE A 1 82 ? -0.923 -12.748 -3.923 1.00 91.88 82 ILE A C 1
ATOM 648 O O . ILE A 1 82 ? -1.561 -13.727 -4.323 1.00 91.88 82 ILE A O 1
ATOM 652 N N . PRO A 1 83 ? -1.275 -12.099 -2.797 1.00 91.31 83 PRO A N 1
ATOM 653 C CA . PRO A 1 83 ? -2.467 -12.455 -2.040 1.00 91.31 83 PRO A CA 1
ATOM 654 C C . PRO A 1 83 ? -3.729 -12.216 -2.888 1.00 91.31 83 PRO A C 1
ATOM 656 O O . PRO A 1 83 ? -3.846 -11.165 -3.516 1.00 91.31 83 PRO A O 1
ATOM 659 N N . PRO A 1 84 ? -4.719 -13.127 -2.872 1.00 92.06 84 PRO A N 1
ATOM 660 C CA . PRO A 1 84 ? -5.902 -13.034 -3.736 1.00 92.06 84 PRO A CA 1
ATOM 661 C C . PRO A 1 84 ? -6.849 -11.883 -3.364 1.00 92.06 84 PRO A C 1
ATOM 663 O O . PRO A 1 84 ? -7.708 -11.501 -4.154 1.00 92.06 84 PRO A O 1
ATOM 666 N N . LYS A 1 85 ? -6.730 -11.349 -2.143 1.00 91.56 85 LYS A N 1
ATOM 667 C CA . LYS A 1 85 ? -7.542 -10.242 -1.622 1.00 91.56 85 LYS A CA 1
ATOM 668 C C . LYS A 1 85 ? -6.645 -9.276 -0.836 1.00 91.56 85 LYS A C 1
ATOM 670 O O . LYS A 1 85 ? -6.624 -9.348 0.391 1.00 91.56 85 LYS A O 1
ATOM 675 N N . PRO A 1 86 ? -5.863 -8.417 -1.511 1.00 92.12 86 PRO A N 1
ATOM 676 C CA . PRO A 1 86 ? -5.025 -7.437 -0.837 1.00 92.12 86 PRO A CA 1
ATOM 677 C C . PRO A 1 86 ? -5.901 -6.429 -0.088 1.00 92.12 86 PRO A C 1
ATOM 679 O O . PRO A 1 86 ? -6.875 -5.905 -0.633 1.00 92.12 86 PRO A O 1
ATOM 682 N N . GLY A 1 87 ? -5.547 -6.160 1.164 1.00 91.12 87 GLY A N 1
ATOM 683 C CA . GLY A 1 87 ? -6.228 -5.198 2.020 1.00 91.12 87 GLY A CA 1
ATOM 684 C C . GLY A 1 87 ? -5.271 -4.621 3.054 1.00 91.12 87 GLY A C 1
ATOM 685 O O . GLY A 1 87 ? -4.243 -5.224 3.359 1.00 91.12 87 GLY A O 1
ATOM 686 N N . ALA A 1 88 ? -5.615 -3.447 3.572 1.00 91.12 88 ALA A N 1
ATOM 687 C CA . ALA A 1 88 ? -4.886 -2.781 4.641 1.00 91.12 88 ALA A CA 1
ATOM 688 C C . ALA A 1 88 ? -5.842 -2.491 5.800 1.00 91.12 88 ALA A C 1
ATOM 690 O O . ALA A 1 88 ? -6.976 -2.066 5.579 1.00 91.12 88 ALA A O 1
ATOM 691 N N . LEU A 1 89 ? -5.367 -2.704 7.026 1.00 92.25 89 LEU A N 1
ATOM 692 C CA . LEU A 1 89 ? -6.018 -2.218 8.236 1.00 92.25 89 LEU A CA 1
ATOM 693 C C . LEU A 1 89 ? -5.286 -0.957 8.682 1.00 92.25 89 LEU A C 1
ATOM 695 O O . LEU A 1 89 ? -4.088 -0.999 8.959 1.00 92.25 89 LEU A O 1
ATOM 699 N N . ILE A 1 90 ? -6.010 0.155 8.744 1.00 91.38 90 ILE A N 1
ATOM 700 C CA . ILE A 1 90 ? -5.467 1.443 9.166 1.00 91.38 90 ILE A CA 1
ATOM 701 C C . ILE A 1 90 ? -6.126 1.799 10.490 1.00 91.38 90 ILE A C 1
ATOM 703 O O . ILE A 1 90 ? -7.349 1.882 10.577 1.00 91.38 90 ILE A O 1
ATOM 707 N N . VAL A 1 91 ? -5.306 2.017 11.512 1.00 92.00 91 VAL A N 1
ATOM 708 C CA . VAL A 1 91 ? -5.761 2.479 12.823 1.00 92.00 91 VAL A CA 1
ATOM 709 C C . VAL A 1 91 ? -5.482 3.971 12.914 1.00 92.00 91 VAL A C 1
ATOM 711 O O . VAL A 1 91 ? -4.332 4.400 12.829 1.00 92.00 91 VAL A O 1
ATOM 714 N N . THR A 1 92 ? -6.536 4.766 13.073 1.00 91.00 92 THR A N 1
ATOM 715 C CA . THR A 1 92 ? -6.444 6.218 13.256 1.00 91.00 92 THR A CA 1
ATOM 716 C C . THR A 1 92 ? -6.949 6.609 14.641 1.00 91.00 92 THR A C 1
ATOM 718 O O . THR A 1 92 ? -7.942 6.045 15.094 1.00 91.00 92 THR A O 1
ATOM 721 N N . PRO A 1 93 ? -6.326 7.595 15.309 1.00 89.50 93 PRO A N 1
ATOM 722 C CA . PRO A 1 93 ? -6.739 8.006 16.651 1.00 89.50 93 PRO A CA 1
ATOM 723 C C . PRO A 1 93 ? -8.046 8.814 16.679 1.00 89.50 93 PRO A C 1
ATOM 725 O O . PRO A 1 93 ? -8.686 8.878 17.722 1.00 89.50 93 PRO A O 1
ATOM 728 N N . PHE A 1 94 ? -8.446 9.428 15.559 1.00 91.19 94 PHE A N 1
ATOM 729 C CA . PHE A 1 94 ? -9.636 10.281 15.463 1.00 91.19 94 PHE A CA 1
ATOM 730 C C . PHE A 1 94 ? -10.560 9.821 14.337 1.00 91.19 94 PHE A C 1
ATOM 732 O O . PHE A 1 94 ? -10.084 9.452 13.257 1.00 91.19 94 PHE A O 1
ATOM 739 N N . ILE A 1 95 ? -11.872 9.887 14.581 1.00 89.88 95 ILE A N 1
ATOM 740 C CA . ILE A 1 95 ? -12.914 9.473 13.630 1.00 89.88 95 ILE A CA 1
ATOM 741 C C . ILE A 1 95 ? -12.890 10.377 12.396 1.00 89.88 95 ILE A C 1
ATOM 743 O O . ILE A 1 95 ? -12.884 9.891 11.268 1.00 89.88 95 ILE A O 1
ATOM 747 N N . GLU A 1 96 ? -12.804 11.692 12.591 1.00 89.81 96 GLU A N 1
ATOM 748 C CA . GLU A 1 96 ? -12.818 12.685 11.515 1.00 89.81 96 GLU A CA 1
ATOM 749 C C . GLU A 1 96 ? -11.619 12.510 10.583 1.00 89.81 96 GLU A C 1
ATOM 751 O O . GLU A 1 96 ? -11.764 12.603 9.363 1.00 89.81 96 GLU A O 1
ATOM 756 N N . LEU A 1 97 ? -10.450 12.197 11.153 1.00 88.81 97 LEU A N 1
ATOM 757 C CA . LEU A 1 97 ? -9.238 11.910 10.392 1.00 88.81 97 LEU A CA 1
ATOM 758 C C . LEU A 1 97 ? -9.375 10.604 9.600 1.00 88.81 97 LEU A C 1
ATOM 760 O O . LEU A 1 97 ? -9.056 10.574 8.412 1.00 88.81 97 LEU A O 1
ATOM 764 N N . GLY A 1 98 ? -9.889 9.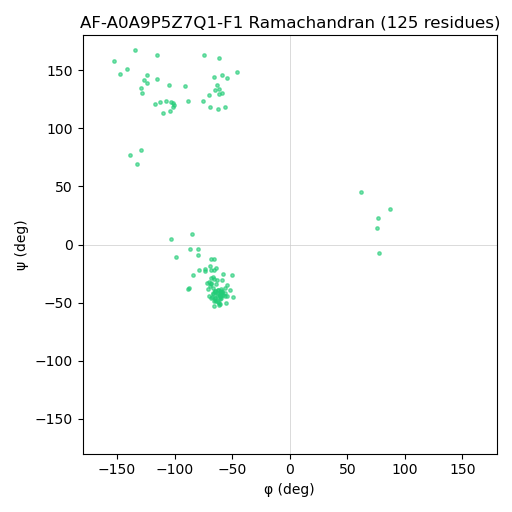542 10.229 1.00 89.88 98 GLY A N 1
ATOM 765 C CA . GLY A 1 98 ? -10.175 8.276 9.550 1.00 89.88 98 GLY A CA 1
ATOM 766 C C . GLY A 1 98 ? -11.155 8.453 8.387 1.00 89.88 98 GLY A C 1
ATOM 767 O O . GLY A 1 98 ? -10.907 7.966 7.284 1.00 89.88 98 GLY A O 1
ATOM 768 N N . ASN A 1 99 ? -12.216 9.233 8.594 1.00 91.38 99 ASN A N 1
ATOM 769 C CA . ASN A 1 99 ? -13.206 9.558 7.570 1.00 91.38 99 ASN A CA 1
ATOM 770 C C . ASN A 1 99 ? -12.622 10.425 6.442 1.00 91.38 99 ASN A C 1
ATOM 772 O O . ASN A 1 99 ? -12.973 10.229 5.278 1.00 91.38 99 ASN A O 1
ATOM 776 N N . ALA A 1 100 ? -11.726 11.368 6.755 1.00 89.88 100 ALA A N 1
ATOM 777 C CA . ALA A 1 100 ? -11.014 12.151 5.746 1.00 89.88 100 ALA A CA 1
ATOM 778 C C . ALA A 1 100 ? -10.144 11.256 4.856 1.00 89.88 100 ALA A C 1
ATOM 780 O O . ALA A 1 100 ? -10.295 11.287 3.634 1.00 89.88 100 ALA A O 1
ATOM 781 N N . HIS A 1 101 ? -9.336 10.379 5.461 1.00 89.50 101 HIS A N 1
ATOM 782 C CA . HIS A 1 101 ? -8.544 9.403 4.715 1.00 89.50 101 HIS A CA 1
ATOM 783 C C . HIS A 1 101 ? -9.431 8.480 3.873 1.00 89.50 101 HIS A C 1
ATOM 785 O O . HIS A 1 101 ? -9.138 8.246 2.705 1.00 89.50 101 HIS A O 1
ATOM 791 N N . ALA A 1 102 ? -10.540 7.977 4.423 1.00 90.31 102 ALA A N 1
ATOM 792 C CA . ALA A 1 102 ? -11.435 7.081 3.698 1.00 90.31 102 ALA A CA 1
ATOM 793 C C . ALA A 1 102 ? -12.009 7.718 2.423 1.00 90.31 102 ALA A C 1
ATOM 795 O O . ALA A 1 102 ? -12.097 7.044 1.392 1.00 90.31 102 ALA A O 1
ATOM 796 N N . ARG A 1 103 ? -12.346 9.016 2.461 1.00 90.25 103 ARG A N 1
ATOM 797 C CA . ARG A 1 103 ? -12.795 9.762 1.274 1.00 90.25 103 ARG A CA 1
ATOM 798 C C . ARG A 1 103 ? -11.701 9.862 0.214 1.00 90.25 103 ARG A C 1
ATOM 800 O O . ARG A 1 103 ? -11.965 9.534 -0.939 1.00 90.25 103 ARG A O 1
ATOM 807 N N . GLU A 1 104 ? -10.488 10.254 0.600 1.00 86.69 104 GLU A N 1
ATOM 808 C CA . GLU A 1 104 ? -9.344 10.351 -0.322 1.00 86.69 104 GLU A CA 1
ATOM 809 C C . GLU A 1 104 ? -9.013 8.995 -0.960 1.00 86.69 104 GLU A C 1
ATOM 811 O O . GLU A 1 104 ? -8.833 8.886 -2.171 1.00 86.69 104 GLU A O 1
ATOM 816 N N . ILE A 1 105 ? -9.007 7.928 -0.161 1.00 88.25 105 ILE A N 1
ATOM 817 C CA . ILE A 1 105 ? -8.731 6.568 -0.633 1.00 88.25 105 ILE A CA 1
ATOM 818 C C . ILE A 1 105 ? -9.817 6.096 -1.609 1.00 88.25 105 ILE A C 1
ATOM 820 O O . ILE A 1 105 ? -9.509 5.488 -2.635 1.00 88.25 105 ILE A O 1
ATOM 824 N N . SER A 1 106 ? -11.084 6.408 -1.326 1.00 89.25 106 SER A N 1
ATOM 825 C CA . SER A 1 106 ? -12.202 6.053 -2.207 1.00 89.25 106 SER A CA 1
ATOM 826 C C . SER A 1 106 ? -12.110 6.755 -3.565 1.00 89.25 106 SER A C 1
ATOM 828 O O . SER A 1 106 ? -12.433 6.155 -4.589 1.00 89.25 106 SER A O 1
ATOM 830 N N . GLN A 1 107 ? -11.598 7.991 -3.606 1.00 85.81 107 GLN A N 1
ATOM 831 C CA . GLN A 1 107 ? -11.339 8.719 -4.857 1.00 85.81 107 GLN A CA 1
ATOM 832 C C . GLN A 1 107 ? -10.242 8.065 -5.714 1.00 85.81 107 GLN A C 1
ATOM 834 O O . GLN A 1 107 ? -10.230 8.245 -6.928 1.00 85.81 107 GLN A O 1
ATOM 839 N N . LEU A 1 108 ? -9.362 7.258 -5.112 1.00 80.56 108 LEU A N 1
ATOM 840 C CA . LEU A 1 108 ? -8.363 6.447 -5.820 1.00 80.56 108 LEU A CA 1
ATOM 841 C C . LEU A 1 108 ? -8.923 5.095 -6.308 1.00 80.56 108 LEU A C 1
ATOM 843 O O . LEU A 1 108 ? -8.168 4.226 -6.749 1.00 80.56 108 LEU A O 1
ATOM 847 N N . GLY A 1 109 ? -10.243 4.891 -6.222 1.00 81.44 109 GLY A N 1
ATOM 848 C CA . GLY A 1 109 ? -10.921 3.677 -6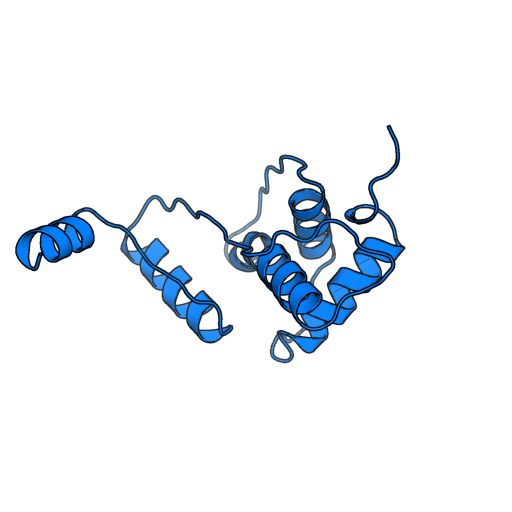.685 1.00 81.44 109 GLY A CA 1
ATOM 849 C C . GLY A 1 109 ? -10.743 2.471 -5.761 1.00 81.44 109 GLY A C 1
ATOM 850 O O . GLY A 1 109 ? -11.015 1.338 -6.163 1.00 81.44 109 GLY A O 1
ATOM 851 N N . LEU A 1 110 ? -10.277 2.690 -4.529 1.00 86.81 110 LEU A N 1
ATOM 852 C CA . LEU A 1 110 ? -10.148 1.652 -3.515 1.00 86.81 110 LEU A CA 1
ATOM 853 C C . LEU A 1 110 ? -11.429 1.564 -2.682 1.00 86.81 110 LEU A C 1
ATOM 855 O O . LEU A 1 110 ? -11.983 2.569 -2.248 1.00 86.81 110 LEU A O 1
ATOM 859 N N . ARG A 1 111 ? -11.888 0.340 -2.411 1.00 90.31 111 ARG A N 1
ATOM 860 C CA . ARG A 1 111 ? -13.005 0.110 -1.489 1.00 90.31 111 ARG A CA 1
ATOM 861 C C . ARG A 1 111 ? -12.528 0.280 -0.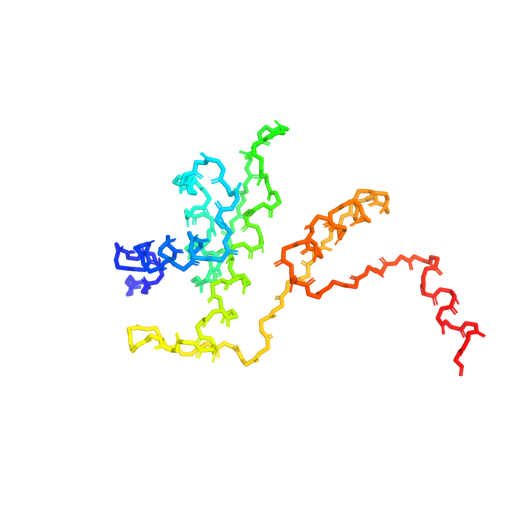048 1.00 90.31 111 ARG A C 1
ATOM 863 O O . ARG A 1 111 ? -11.638 -0.453 0.383 1.00 90.31 111 ARG A O 1
ATOM 870 N N . VAL A 1 112 ? -13.178 1.170 0.696 1.00 91.25 112 VAL A N 1
ATOM 871 C CA . VAL A 1 112 ? -12.877 1.452 2.106 1.00 91.25 112 VAL A CA 1
ATOM 872 C C . VAL A 1 112 ? -14.115 1.256 2.961 1.00 91.25 112 VAL A C 1
ATOM 874 O O . VAL A 1 112 ? -15.228 1.538 2.529 1.00 91.25 112 VAL A O 1
ATOM 877 N N . VAL A 1 113 ? -13.900 0.782 4.184 1.00 89.69 113 VAL A N 1
ATOM 878 C CA . VAL A 1 113 ? -14.906 0.738 5.244 1.00 89.69 113 VAL A CA 1
ATOM 879 C C . VAL A 1 113 ? -14.281 1.366 6.483 1.00 89.69 113 VAL A C 1
ATOM 881 O O . VAL A 1 113 ? -13.129 1.067 6.803 1.00 89.69 113 VAL A O 1
ATOM 884 N N . THR A 1 114 ? -15.019 2.245 7.156 1.00 90.12 114 THR A N 1
ATOM 885 C CA . THR A 1 114 ? -14.611 2.841 8.430 1.00 90.12 114 THR A CA 1
ATOM 886 C C . THR A 1 114 ? -15.394 2.206 9.574 1.00 90.12 114 THR A C 1
ATOM 888 O O . THR A 1 114 ? -16.598 1.972 9.476 1.00 90.12 114 THR A O 1
ATOM 891 N N . PHE A 1 115 ? -14.694 1.910 10.667 1.00 88.12 115 PHE A N 1
ATOM 892 C CA . PHE A 1 115 ? -15.281 1.353 11.882 1.00 88.12 115 PHE A CA 1
ATOM 893 C C . PHE A 1 115 ? -15.086 2.352 13.020 1.00 88.12 115 PHE A C 1
ATOM 895 O O . PHE A 1 115 ? -13.953 2.714 13.342 1.00 88.12 115 PHE A O 1
ATOM 902 N N . SER A 1 116 ? -16.186 2.797 13.616 1.00 87.50 116 SER A N 1
ATOM 903 C CA . SER A 1 116 ? -16.213 3.618 14.824 1.00 87.50 116 SER A CA 1
ATOM 904 C C . SER A 1 116 ? -17.259 3.056 15.787 1.00 87.50 116 SER A C 1
ATOM 906 O O . SER A 1 116 ? -18.063 2.203 15.415 1.00 87.50 116 SER A O 1
ATOM 908 N N . ALA A 1 117 ? -17.256 3.517 17.040 1.00 84.88 117 ALA A N 1
ATOM 909 C CA . ALA A 1 117 ? -18.291 3.125 17.998 1.00 84.88 117 ALA A CA 1
ATOM 910 C C . ALA A 1 117 ? -19.706 3.450 17.479 1.00 84.88 117 ALA A C 1
ATOM 912 O O . ALA A 1 117 ? -20.627 2.658 17.655 1.00 84.88 117 ALA A O 1
ATOM 913 N N . GLU A 1 118 ? -19.852 4.580 16.787 1.00 81.69 118 GLU A N 1
ATOM 914 C CA . GLU A 1 118 ? -21.103 5.027 16.171 1.00 81.69 118 GLU A CA 1
ATOM 915 C C . GLU A 1 118 ? -21.548 4.087 15.044 1.00 81.69 118 GLU A C 1
ATOM 917 O O . GLU A 1 118 ? -22.638 3.528 15.125 1.00 81.69 118 GLU A O 1
ATOM 922 N N . THR A 1 119 ? -20.681 3.799 14.062 1.00 82.25 119 THR A N 1
ATOM 923 C CA . THR A 1 119 ? -21.057 2.924 12.934 1.00 82.25 119 THR A CA 1
ATOM 924 C C . THR A 1 119 ? -21.315 1.480 13.362 1.00 82.25 119 THR A C 1
ATOM 926 O O . THR A 1 119 ? -22.111 0.781 12.739 1.00 82.25 119 THR A O 1
ATOM 929 N N . LEU A 1 120 ? -20.672 1.022 14.441 1.00 83.50 120 LEU A N 1
ATOM 930 C CA . LEU A 1 120 ? -20.950 -0.283 15.044 1.00 83.50 120 LEU A CA 1
ATOM 931 C C . LEU A 1 120 ? -22.305 -0.316 15.756 1.00 83.50 120 LEU A C 1
ATOM 933 O O . LEU A 1 120 ? -23.001 -1.325 15.670 1.00 83.50 120 LEU A O 1
ATOM 937 N N . THR A 1 121 ? -22.677 0.771 16.434 1.00 80.88 121 THR A N 1
ATOM 938 C CA . THR A 1 121 ? -23.979 0.887 17.108 1.00 80.88 121 THR A CA 1
ATOM 939 C C . THR A 1 121 ? -25.101 0.896 16.071 1.00 80.88 121 THR A C 1
ATOM 941 O O . THR A 1 121 ? -25.999 0.065 16.135 1.00 80.88 121 THR A O 1
ATOM 944 N N . GLU A 1 122 ? -24.981 1.723 15.029 1.00 77.94 122 GLU A N 1
ATOM 945 C CA . GLU A 1 122 ? -25.954 1.777 13.930 1.00 77.94 122 GLU A CA 1
ATOM 946 C C . GLU A 1 122 ? -26.109 0.436 13.199 1.00 77.94 122 GLU A C 1
ATOM 948 O O . GLU A 1 122 ? -27.219 0.045 12.841 1.00 77.94 122 GLU A O 1
ATOM 953 N N . ALA A 1 123 ? -25.011 -0.286 12.960 1.00 77.94 123 ALA A N 1
ATOM 954 C CA . ALA A 1 123 ? -25.069 -1.601 12.326 1.00 77.94 123 ALA A CA 1
ATOM 955 C C . ALA A 1 123 ? -25.719 -2.659 13.232 1.00 77.94 123 ALA A C 1
ATOM 957 O O . ALA A 1 123 ? -26.380 -3.562 12.725 1.00 77.94 123 ALA A O 1
ATOM 958 N N . SER A 1 124 ? -25.536 -2.545 14.551 1.00 78.62 124 SER A N 1
ATOM 959 C CA . SER A 1 124 ? -26.168 -3.425 15.537 1.00 78.62 124 SER A CA 1
ATOM 960 C C . SER A 1 124 ? -27.667 -3.170 15.674 1.00 78.62 124 SER A C 1
ATOM 962 O O . SER A 1 124 ? -28.404 -4.113 15.933 1.00 78.62 124 SER A O 1
ATOM 964 N N . ASP A 1 125 ? -28.115 -1.924 15.518 1.00 72.69 125 ASP A N 1
ATOM 965 C CA . ASP A 1 125 ? -29.531 -1.558 15.645 1.00 72.69 125 ASP A CA 1
ATOM 966 C C . ASP A 1 125 ? -30.354 -1.918 14.391 1.00 72.69 125 ASP A C 1
ATOM 968 O O . ASP A 1 125 ? -31.574 -2.060 14.465 1.00 72.69 125 ASP A O 1
ATOM 972 N N . ASN A 1 126 ? -29.696 -2.067 13.235 1.00 68.75 126 ASN A N 1
ATOM 973 C CA . ASN A 1 126 ? -30.327 -2.347 11.937 1.00 68.75 126 ASN A CA 1
ATOM 974 C C . ASN A 1 126 ? -30.200 -3.815 11.468 1.00 68.75 126 ASN A C 1
ATOM 976 O O . ASN A 1 126 ? -30.577 -4.116 10.330 1.00 68.75 126 ASN A O 1
ATOM 980 N N . GLY A 1 127 ? -29.642 -4.708 12.293 1.00 49.38 127 GLY A N 1
ATOM 981 C CA . GLY A 1 127 ? -29.461 -6.143 12.015 1.00 49.38 127 GLY A CA 1
ATOM 982 C C . GLY A 1 127 ? -30.310 -7.029 12.913 1.00 49.38 127 GLY A C 1
ATOM 983 O O . GLY A 1 127 ? -30.701 -8.116 12.432 1.00 49.38 127 GLY A O 1
#

Secondary structure (DSSP, 8-state):
-PPPGGGSHHHHHHHHHHHHHH-TT-SS---HHHHHHHHHHHHT--------TTS-HHHHHHHHHHHHHHHHHS--TT-----SS-------S-HHHHHHHHHHHHHTT-------HHHHHHHHH--